Protein AF-A0A6G2RMV9-F1 (afdb_monomer)

Radius of gyration: 23.46 Å; Cα contacts (8 Å, |Δi|>4): 40; chains: 1; bounding box: 36×43×60 Å

Secondary structure (DSSP, 8-state):
-EEEEEE-TTS-EEEEEE-HHHHHHHHHHHHHHHH-TT--HHHHHHHHHHHHHHHTTT--HHHHHHHHHHHHTTSSPPP---

Nearest PDB structures (foldseek):
  6skl-assembly1_X  TM=3.487E-01  e=3.587E+00  Saccharomyces cerevisiae S288C

Structure (mmCIF, N/CA/C/O backbone):
data_AF-A0A6G2RMV9-F1
#
_entry.id   AF-A0A6G2RMV9-F1
#
loop_
_atom_site.group_PDB
_atom_site.id
_atom_site.type_symbol
_atom_site.label_atom_id
_atom_site.label_alt_id
_atom_site.label_comp_id
_atom_site.label_asym_id
_atom_site.label_entity_id
_atom_site.label_seq_id
_atom_site.pdbx_PDB_ins_code
_atom_site.Cartn_x
_atom_site.Cartn_y
_atom_site.Cartn_z
_atom_site.occupancy
_atom_site.B_iso_or_equiv
_atom_site.auth_seq_id
_atom_site.auth_comp_id
_atom_site.auth_asym_id
_atom_site.auth_atom_id
_atom_site.pdbx_PDB_model_num
ATOM 1 N N . MET A 1 1 ? 15.578 -14.242 -18.387 1.00 73.56 1 MET A N 1
ATOM 2 C CA . MET A 1 1 ? 15.172 -14.978 -19.604 1.00 73.56 1 MET A CA 1
ATOM 3 C C . MET A 1 1 ? 14.075 -15.971 -19.259 1.00 73.56 1 MET A C 1
ATOM 5 O O . MET A 1 1 ? 14.354 -16.992 -18.642 1.00 73.56 1 MET A O 1
ATOM 9 N N . SER A 1 2 ? 12.837 -15.648 -19.621 1.00 82.69 2 SER A N 1
ATOM 10 C CA . SER A 1 2 ? 11.689 -16.551 -19.513 1.00 82.69 2 SER A CA 1
ATOM 11 C C . SER A 1 2 ? 11.383 -17.135 -20.884 1.00 82.69 2 SER A C 1
ATOM 13 O O . SER A 1 2 ? 11.450 -16.434 -21.893 1.00 82.69 2 SER A O 1
ATOM 15 N N . ARG A 1 3 ? 11.052 -18.424 -20.924 1.00 82.31 3 ARG A N 1
ATOM 16 C CA . ARG A 1 3 ? 10.832 -19.169 -22.163 1.00 82.31 3 ARG A CA 1
ATOM 17 C C . ARG A 1 3 ? 9.390 -19.649 -22.227 1.00 82.31 3 ARG A C 1
ATOM 19 O O . ARG A 1 3 ? 8.928 -20.315 -21.306 1.00 82.31 3 ARG A O 1
ATOM 26 N N . VAL A 1 4 ? 8.713 -19.357 -23.331 1.00 81.00 4 VAL A N 1
ATOM 27 C CA . VAL A 1 4 ? 7.369 -19.866 -23.625 1.00 81.00 4 VAL A CA 1
ATOM 28 C C . VAL A 1 4 ? 7.452 -20.711 -24.888 1.00 81.00 4 VAL A C 1
ATOM 30 O O . VAL A 1 4 ? 7.884 -20.241 -25.938 1.00 81.00 4 VAL A O 1
ATOM 33 N N . THR A 1 5 ? 7.065 -21.980 -24.784 1.00 81.56 5 THR A N 1
ATOM 34 C CA . THR A 1 5 ? 6.953 -22.888 -25.933 1.00 81.56 5 THR A CA 1
ATOM 35 C C . THR A 1 5 ? 5.491 -22.992 -26.331 1.00 81.56 5 THR A C 1
ATOM 37 O O . THR A 1 5 ? 4.643 -23.305 -25.498 1.00 81.56 5 THR A O 1
ATOM 40 N N . GLY A 1 6 ? 5.195 -22.718 -27.598 1.00 80.06 6 GLY A N 1
ATOM 41 C CA . GLY A 1 6 ? 3.835 -22.712 -28.129 1.00 80.06 6 GLY A CA 1
ATOM 42 C C . GLY A 1 6 ? 3.729 -23.508 -29.423 1.00 80.06 6 GLY A C 1
ATOM 43 O O . GLY A 1 6 ? 4.720 -23.709 -30.131 1.00 80.06 6 GLY A O 1
ATOM 44 N N . LEU A 1 7 ? 2.517 -23.971 -29.725 1.00 78.50 7 LEU A N 1
ATOM 45 C CA . LEU A 1 7 ? 2.150 -24.410 -31.067 1.00 78.50 7 LEU A CA 1
ATOM 46 C C . LEU A 1 7 ? 1.521 -23.217 -31.785 1.00 78.50 7 LEU A C 1
ATOM 48 O O . LEU A 1 7 ? 0.576 -22.619 -31.269 1.00 78.50 7 LEU A O 1
ATOM 52 N N . SER A 1 8 ? 2.061 -22.864 -32.945 1.00 77.06 8 SER A N 1
ATOM 53 C CA . SER A 1 8 ? 1.458 -21.860 -33.813 1.00 77.06 8 SER A CA 1
ATOM 54 C C . SER A 1 8 ? 0.196 -22.421 -34.478 1.00 77.06 8 SER A C 1
ATOM 56 O O . SER A 1 8 ? -0.002 -23.636 -34.541 1.00 77.06 8 SER A O 1
ATOM 58 N N . ALA A 1 9 ? -0.658 -21.536 -34.994 1.00 80.94 9 ALA A N 1
ATOM 59 C CA . ALA A 1 9 ? -1.916 -21.906 -35.649 1.00 80.94 9 ALA A CA 1
ATOM 60 C C . ALA A 1 9 ? -1.720 -22.806 -36.887 1.00 80.94 9 ALA A C 1
ATOM 62 O O . ALA A 1 9 ? -2.635 -23.528 -37.270 1.00 80.94 9 ALA A O 1
ATOM 63 N N . ASP A 1 10 ? -0.525 -22.793 -37.485 1.00 88.50 10 ASP A N 1
ATOM 64 C CA . ASP A 1 10 ? -0.138 -23.652 -38.610 1.00 88.50 10 ASP A CA 1
ATOM 65 C C . ASP A 1 10 ? 0.419 -25.029 -38.188 1.00 88.50 10 ASP A C 1
ATOM 67 O O . ASP A 1 10 ? 0.855 -25.808 -39.032 1.00 88.50 10 ASP A O 1
ATOM 71 N N . GLY A 1 11 ? 0.413 -25.346 -36.890 1.00 79.56 11 GLY A N 1
ATOM 72 C CA . GLY A 1 11 ? 0.938 -26.603 -36.355 1.00 79.56 11 GLY A CA 1
ATOM 73 C C . GLY A 1 11 ? 2.438 -26.587 -36.042 1.00 79.56 11 GLY A C 1
ATOM 74 O O . GLY A 1 11 ? 2.945 -27.544 -35.450 1.00 79.56 11 GLY A O 1
ATOM 75 N N . THR A 1 12 ? 3.161 -25.515 -36.376 1.00 88.19 12 THR A N 1
ATOM 76 C CA . THR A 1 12 ? 4.603 -25.412 -36.129 1.00 88.19 12 THR A CA 1
ATOM 77 C C . THR A 1 12 ? 4.883 -25.166 -34.651 1.00 88.19 12 THR A C 1
ATOM 79 O O . THR A 1 12 ? 4.311 -24.275 -34.019 1.00 88.19 12 THR A O 1
ATOM 82 N N . ARG A 1 13 ? 5.800 -25.953 -34.080 1.00 85.25 13 ARG A N 1
ATOM 83 C CA . ARG A 1 13 ? 6.252 -25.799 -32.693 1.00 85.25 13 ARG A CA 1
ATOM 84 C C . ARG A 1 13 ? 7.411 -24.810 -32.636 1.00 85.25 13 ARG A C 1
ATOM 86 O O . ARG A 1 13 ? 8.417 -25.011 -33.311 1.00 85.25 13 ARG A O 1
ATOM 93 N N . GLY A 1 14 ? 7.275 -23.770 -31.820 1.00 83.00 14 GLY A N 1
ATOM 94 C CA . GLY A 1 14 ? 8.274 -22.714 -31.681 1.00 83.00 14 GLY A CA 1
ATOM 95 C C . GLY A 1 14 ? 8.562 -22.367 -30.225 1.00 83.00 14 GLY A C 1
ATOM 96 O O . GLY A 1 14 ? 7.717 -22.540 -29.342 1.00 83.00 14 GLY A O 1
ATOM 97 N N . THR A 1 15 ? 9.769 -21.861 -29.989 1.00 84.12 15 THR A N 1
ATOM 98 C CA . THR A 1 15 ? 10.202 -21.342 -28.690 1.00 84.12 15 THR A CA 1
ATOM 99 C C . THR A 1 15 ? 10.336 -19.831 -28.784 1.00 84.12 15 THR A C 1
ATOM 101 O O . THR A 1 15 ? 11.107 -19.336 -29.601 1.00 84.12 15 THR A O 1
ATOM 104 N N . PHE A 1 16 ? 9.624 -19.113 -27.921 1.00 82.75 16 PHE A N 1
ATOM 105 C CA . PHE A 1 16 ? 9.800 -17.682 -27.718 1.00 82.75 16 PHE A CA 1
ATOM 106 C C . PHE A 1 16 ? 10.596 -17.447 -26.437 1.00 82.75 16 PHE A C 1
ATOM 108 O O . PHE A 1 16 ? 10.290 -18.020 -25.385 1.00 82.75 16 PHE A O 1
ATOM 115 N N . GLU A 1 17 ? 11.614 -16.598 -26.525 1.00 89.25 17 GLU A N 1
ATOM 116 C CA . GLU A 1 17 ? 12.406 -16.165 -25.378 1.00 89.25 17 GLU A CA 1
ATOM 117 C C . GLU A 1 17 ? 12.157 -14.682 -25.119 1.00 89.25 17 GLU A C 1
ATOM 119 O O . GLU A 1 17 ? 12.275 -13.854 -26.020 1.00 89.25 17 GLU A O 1
ATOM 124 N N . PHE A 1 18 ? 11.801 -14.361 -23.877 1.00 86.94 18 PHE A N 1
ATOM 125 C CA . PHE A 1 18 ? 11.549 -13.001 -23.427 1.00 86.94 18 PHE A CA 1
ATOM 126 C C . PHE A 1 18 ? 12.483 -12.657 -22.275 1.00 86.94 18 PHE A C 1
ATOM 128 O O . PHE A 1 18 ? 12.601 -13.403 -21.294 1.00 86.94 18 PHE A O 1
ATOM 135 N N . ASP A 1 19 ? 13.089 -11.477 -22.332 1.00 92.69 19 ASP A N 1
ATOM 136 C CA . ASP A 1 19 ? 13.765 -10.913 -21.173 1.00 92.69 19 ASP A CA 1
ATOM 137 C C . ASP A 1 19 ? 12.774 -10.141 -20.292 1.00 92.69 19 ASP A C 1
ATOM 139 O O . ASP A 1 19 ? 12.722 -8.913 -20.297 1.00 92.6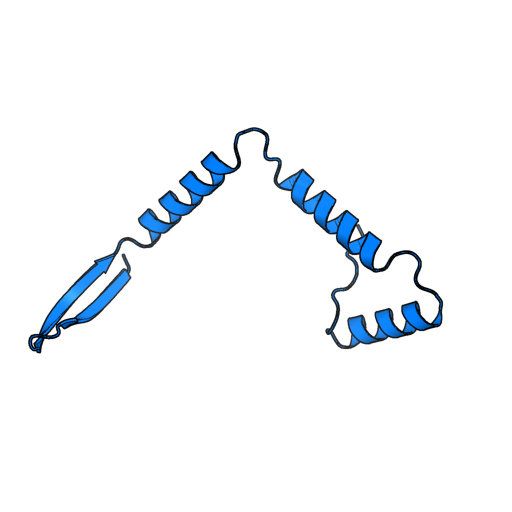9 19 ASP A O 1
ATOM 143 N N . LEU A 1 20 ? 11.951 -10.867 -19.528 1.00 91.19 20 LEU A N 1
ATOM 144 C CA . LEU A 1 20 ? 10.976 -10.237 -18.628 1.00 91.19 20 LEU A CA 1
ATOM 145 C C . LEU A 1 20 ? 11.635 -9.334 -17.582 1.00 91.19 20 LEU A C 1
ATOM 147 O O . LEU A 1 20 ? 11.029 -8.354 -17.165 1.00 91.19 20 LEU A O 1
ATOM 151 N N . THR A 1 21 ? 12.868 -9.637 -17.173 1.00 93.50 21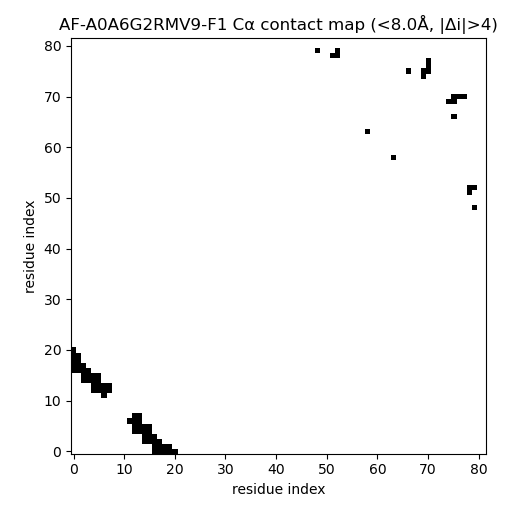 THR A N 1
ATOM 152 C CA . THR A 1 21 ? 13.606 -8.817 -16.210 1.00 93.50 21 THR A CA 1
ATOM 153 C C . THR A 1 21 ? 13.953 -7.462 -16.819 1.00 93.50 21 THR A C 1
ATOM 155 O O . THR A 1 21 ? 13.656 -6.437 -16.208 1.00 93.50 21 THR A O 1
ATOM 158 N N . GLY A 1 22 ? 14.506 -7.443 -18.035 1.00 96.00 22 GLY A N 1
ATOM 159 C CA . GLY A 1 22 ? 14.769 -6.205 -18.769 1.00 96.00 22 GLY A CA 1
ATOM 160 C C . GLY A 1 22 ? 13.492 -5.422 -19.084 1.00 96.00 22 GLY A C 1
ATOM 161 O O . GLY A 1 22 ? 13.444 -4.205 -18.894 1.00 96.00 22 GLY A O 1
ATOM 162 N N . HIS A 1 23 ? 12.422 -6.112 -19.489 1.00 95.56 23 HIS A N 1
ATOM 163 C CA . HIS A 1 23 ? 11.129 -5.472 -19.744 1.00 95.56 23 HIS A CA 1
ATOM 164 C C . HIS A 1 23 ? 10.510 -4.860 -18.479 1.00 95.56 23 HIS A C 1
ATOM 166 O O . HIS A 1 23 ? 10.008 -3.737 -18.533 1.00 95.56 23 HIS A O 1
ATOM 172 N N . GLU A 1 24 ? 10.580 -5.542 -17.335 1.00 96.50 24 GLU A N 1
ATOM 173 C CA . GLU A 1 24 ? 10.068 -5.018 -16.066 1.00 96.50 24 GLU A CA 1
ATOM 174 C C . GLU A 1 24 ? 10.913 -3.849 -15.551 1.00 96.50 24 GLU A C 1
ATOM 176 O O . GLU A 1 24 ? 10.360 -2.856 -15.076 1.00 96.50 24 GLU A O 1
ATOM 181 N N . ALA A 1 25 ? 12.241 -3.918 -15.692 1.00 97.75 25 ALA A N 1
ATOM 182 C CA . ALA A 1 25 ? 13.121 -2.802 -15.356 1.00 97.75 25 ALA A CA 1
ATOM 183 C C . ALA A 1 25 ? 12.764 -1.554 -16.176 1.00 97.75 25 ALA A C 1
ATOM 185 O O . ALA A 1 25 ? 12.620 -0.469 -15.612 1.00 97.75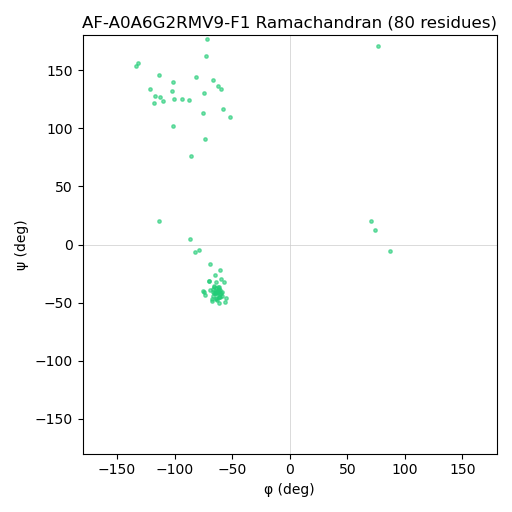 25 ALA A O 1
ATOM 186 N N . ARG A 1 26 ? 12.524 -1.720 -17.485 1.00 97.75 26 ARG A N 1
ATOM 187 C CA . ARG A 1 26 ? 12.061 -0.630 -18.348 1.00 97.75 26 ARG A CA 1
ATOM 188 C C . ARG A 1 26 ? 10.710 -0.088 -17.892 1.00 97.75 26 ARG A C 1
ATOM 190 O O . ARG A 1 26 ? 10.584 1.116 -17.714 1.00 97.75 26 ARG A O 1
ATOM 197 N N . ARG A 1 27 ? 9.715 -0.952 -17.660 1.00 97.50 27 ARG A N 1
ATOM 198 C CA . ARG A 1 27 ? 8.382 -0.523 -17.206 1.00 97.50 27 ARG A CA 1
ATOM 199 C C . ARG A 1 27 ? 8.469 0.315 -15.929 1.00 97.50 27 ARG A C 1
ATOM 201 O O . ARG A 1 27 ? 7.845 1.366 -15.856 1.00 97.50 27 ARG A O 1
ATOM 208 N N . ARG A 1 28 ? 9.253 -0.125 -14.938 1.00 96.56 28 ARG A N 1
ATOM 209 C CA . ARG A 1 28 ? 9.450 0.617 -13.681 1.00 96.56 28 ARG A CA 1
ATOM 210 C C . ARG A 1 28 ? 10.134 1.961 -13.903 1.00 96.56 28 ARG A C 1
ATOM 212 O O . ARG A 1 28 ? 9.705 2.938 -13.304 1.00 96.56 28 ARG A O 1
ATOM 219 N N . ALA A 1 29 ? 11.151 2.022 -14.762 1.00 96.25 29 ALA A N 1
ATOM 220 C CA . ALA A 1 29 ? 11.827 3.276 -15.083 1.00 96.25 29 ALA A CA 1
ATOM 221 C C . ALA A 1 29 ? 10.869 4.299 -15.718 1.00 96.25 29 ALA A C 1
ATOM 223 O O . ALA A 1 29 ? 10.835 5.443 -15.280 1.00 96.25 29 ALA A O 1
ATOM 224 N N . GLU A 1 30 ? 10.042 3.876 -16.679 1.00 97.88 30 GLU A N 1
ATOM 225 C CA . GLU A 1 30 ? 9.040 4.750 -17.312 1.00 97.88 30 GLU A CA 1
ATOM 226 C C . GLU A 1 30 ? 7.973 5.219 -16.304 1.00 97.88 30 GLU A C 1
ATOM 228 O O . GLU A 1 30 ? 7.555 6.372 -16.336 1.00 97.88 30 GLU A O 1
ATOM 233 N N . VAL A 1 31 ? 7.562 4.355 -15.365 1.00 96.31 31 VAL A N 1
ATOM 234 C CA . VAL A 1 31 ? 6.635 4.734 -14.281 1.00 96.31 31 VAL A CA 1
ATOM 235 C C . VAL A 1 31 ? 7.253 5.795 -13.371 1.00 96.31 31 VAL A C 1
ATOM 237 O O . VAL A 1 31 ? 6.604 6.798 -13.090 1.00 96.31 31 VAL A O 1
ATOM 240 N N . LEU A 1 32 ? 8.501 5.606 -12.933 1.00 94.06 32 LEU A N 1
ATOM 241 C CA . LEU A 1 32 ? 9.198 6.589 -12.098 1.00 94.06 32 LEU A CA 1
ATOM 242 C C . LEU A 1 32 ? 9.380 7.924 -12.832 1.00 94.06 32 LEU A C 1
ATOM 244 O O . LEU A 1 32 ? 9.146 8.976 -12.247 1.00 94.06 32 LEU A O 1
ATOM 248 N N . ALA A 1 33 ? 9.718 7.885 -14.124 1.00 95.38 33 ALA A N 1
ATOM 249 C CA . ALA A 1 33 ? 9.826 9.084 -14.949 1.00 95.38 33 ALA A CA 1
ATOM 250 C C . ALA A 1 33 ? 8.485 9.829 -15.079 1.00 95.38 33 ALA A C 1
ATOM 252 O O . ALA A 1 33 ? 8.461 11.056 -15.037 1.00 95.38 33 ALA A O 1
ATOM 253 N N . ALA A 1 34 ? 7.369 9.104 -15.202 1.00 96.94 34 ALA A N 1
ATOM 254 C CA . ALA A 1 34 ? 6.034 9.695 -15.284 1.00 96.94 34 ALA A CA 1
ATOM 255 C C . ALA A 1 34 ? 5.557 10.319 -13.960 1.00 96.94 34 ALA A C 1
ATOM 257 O O . ALA A 1 34 ? 4.801 11.288 -13.990 1.00 96.94 34 ALA A O 1
ATOM 258 N N . LEU A 1 35 ? 5.985 9.777 -12.814 1.00 95.06 35 LEU A N 1
ATOM 259 C CA . LEU A 1 35 ? 5.704 10.346 -11.489 1.00 95.06 35 LEU A CA 1
ATOM 260 C C . LEU A 1 35 ? 6.470 11.660 -11.257 1.00 95.06 35 LEU A C 1
ATOM 262 O O . LEU A 1 35 ? 5.951 12.563 -10.601 1.00 95.06 35 LEU A O 1
ATOM 266 N N . GLY A 1 36 ? 7.657 11.784 -11.857 1.00 93.56 36 GLY A N 1
ATOM 267 C CA . GLY A 1 36 ? 8.463 13.002 -11.862 1.00 93.56 36 GLY A CA 1
ATOM 268 C C . GLY A 1 36 ? 9.210 13.269 -10.553 1.00 93.56 36 GLY A C 1
ATOM 269 O O . GLY A 1 36 ? 8.988 12.625 -9.529 1.00 93.56 36 GLY A O 1
ATOM 270 N N . ASP A 1 37 ? 10.099 14.261 -10.585 1.00 93.25 37 ASP A N 1
ATOM 271 C CA . ASP A 1 37 ? 11.046 14.542 -9.492 1.00 93.25 37 ASP A CA 1
ATOM 272 C C . ASP A 1 37 ? 10.388 15.079 -8.210 1.00 93.25 37 ASP A C 1
ATOM 274 O O . ASP A 1 37 ? 10.998 15.072 -7.144 1.00 93.25 37 ASP A O 1
ATOM 278 N N . SER A 1 38 ? 9.144 15.555 -8.295 1.00 94.81 38 SER A N 1
ATOM 279 C CA . SER A 1 38 ? 8.374 16.013 -7.134 1.00 94.81 38 SER A CA 1
ATOM 280 C C . SER A 1 38 ? 7.692 14.880 -6.369 1.00 94.81 38 SER A C 1
ATOM 282 O O . SER A 1 38 ? 7.068 15.138 -5.341 1.00 94.81 38 SER A O 1
ATOM 284 N N . TRP A 1 39 ? 7.733 13.646 -6.879 1.00 94.19 39 TRP A N 1
ATOM 285 C CA . TRP A 1 39 ? 7.105 12.518 -6.208 1.00 94.19 39 TRP A CA 1
ATOM 286 C C . TRP A 1 39 ? 7.937 12.069 -5.004 1.00 94.19 39 TRP A C 1
ATOM 288 O O . TRP A 1 39 ? 9.035 11.534 -5.150 1.00 94.19 39 TRP A O 1
ATOM 298 N N . ASP A 1 40 ? 7.382 12.263 -3.808 1.00 95.19 40 ASP A N 1
ATOM 299 C CA . ASP A 1 40 ? 7.933 11.754 -2.556 1.00 95.19 40 ASP A CA 1
ATOM 300 C C . ASP A 1 40 ? 7.155 10.494 -2.123 1.00 95.19 40 ASP A C 1
ATOM 302 O O . ASP A 1 40 ? 6.041 10.602 -1.597 1.00 95.19 40 ASP A O 1
ATOM 306 N N . PRO A 1 41 ? 7.703 9.281 -2.332 1.00 92.19 41 PRO A N 1
ATOM 307 C CA . PRO A 1 41 ? 7.017 8.045 -1.968 1.00 92.19 41 PRO A CA 1
ATOM 308 C C . PRO A 1 41 ? 6.817 7.898 -0.455 1.00 92.19 41 PRO A C 1
ATOM 310 O O . PRO A 1 41 ? 5.881 7.220 -0.034 1.00 92.19 41 PRO A O 1
ATOM 313 N N . VAL A 1 42 ? 7.668 8.518 0.369 1.00 95.44 42 VAL A N 1
ATOM 314 C CA . VAL A 1 42 ? 7.537 8.462 1.829 1.00 95.44 42 VAL A CA 1
ATOM 315 C C . VAL A 1 42 ? 6.373 9.339 2.274 1.00 95.44 42 VAL A C 1
ATOM 317 O O . VAL A 1 42 ? 5.556 8.889 3.077 1.00 95.44 42 VAL A O 1
ATOM 320 N N . ALA A 1 43 ? 6.249 10.545 1.711 1.00 95.50 43 ALA A N 1
ATOM 321 C CA . ALA A 1 43 ? 5.107 11.418 1.971 1.00 95.50 43 ALA A CA 1
ATOM 322 C C . ALA A 1 43 ? 3.783 10.762 1.550 1.00 95.50 43 ALA A C 1
ATOM 324 O O . ALA A 1 43 ? 2.850 10.723 2.344 1.00 95.50 43 ALA A O 1
ATOM 325 N N . VAL A 1 44 ? 3.724 10.149 0.360 1.00 93.81 44 VAL A N 1
ATOM 326 C CA . VAL A 1 44 ? 2.512 9.452 -0.117 1.00 93.81 44 VAL A CA 1
ATOM 327 C C . VAL A 1 44 ? 2.098 8.313 0.822 1.00 93.81 44 VAL A C 1
ATOM 329 O O . VAL A 1 44 ? 0.915 8.164 1.119 1.00 93.81 44 VAL A O 1
ATOM 332 N N . LEU A 1 45 ? 3.050 7.523 1.328 1.00 93.00 45 LEU A N 1
ATOM 333 C CA . LEU A 1 45 ? 2.750 6.460 2.295 1.00 93.00 45 LEU A CA 1
ATOM 334 C C . LEU A 1 45 ? 2.271 7.009 3.646 1.00 93.00 45 LEU A C 1
ATOM 336 O O . LEU A 1 45 ? 1.373 6.433 4.262 1.00 93.00 45 LEU A O 1
ATOM 340 N N . ALA A 1 46 ? 2.851 8.117 4.108 1.00 93.69 46 ALA A N 1
ATOM 341 C CA . ALA A 1 46 ? 2.426 8.770 5.342 1.00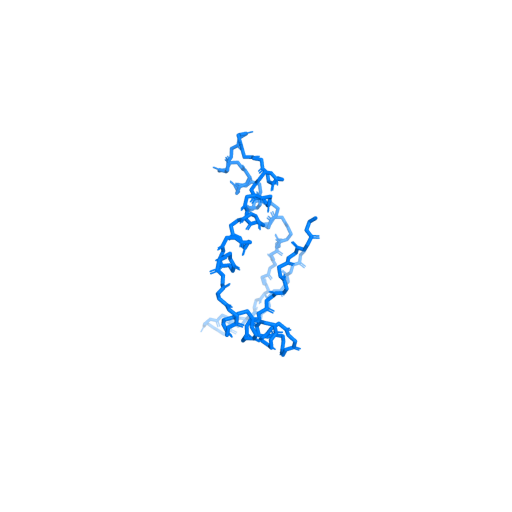 93.69 46 ALA A CA 1
ATOM 342 C C . ALA A 1 46 ? 1.008 9.356 5.219 1.00 93.69 46 ALA A C 1
ATOM 344 O O . ALA A 1 46 ? 0.201 9.207 6.143 1.00 93.69 46 ALA A O 1
ATOM 345 N N . ASP A 1 47 ? 0.697 9.964 4.073 1.00 93.50 47 ASP A N 1
ATOM 346 C CA . ASP A 1 47 ? -0.621 10.516 3.759 1.00 93.50 47 ASP A CA 1
ATOM 347 C C . ASP A 1 47 ? -1.682 9.413 3.673 1.00 93.50 47 ASP A C 1
ATOM 349 O O . ASP A 1 47 ? -2.761 9.558 4.248 1.00 93.50 47 ASP A O 1
ATOM 353 N N . GLU A 1 48 ? -1.363 8.277 3.050 1.00 92.62 48 GLU A N 1
ATOM 354 C CA . GLU A 1 48 ? -2.253 7.112 3.004 1.00 92.62 48 GLU A CA 1
ATOM 355 C C . GLU A 1 48 ? -2.542 6.574 4.413 1.00 92.62 48 GLU A C 1
ATOM 357 O O . GLU A 1 48 ? -3.696 6.347 4.778 1.00 92.62 48 GLU A O 1
ATOM 362 N N . ALA A 1 49 ? -1.518 6.446 5.264 1.00 89.25 49 ALA A N 1
ATOM 363 C CA . ALA A 1 49 ? -1.712 6.038 6.655 1.00 89.25 49 ALA A CA 1
ATOM 364 C C . ALA A 1 49 ? -2.574 7.048 7.439 1.00 89.25 49 ALA A C 1
ATOM 366 O O . ALA A 1 49 ? -3.384 6.659 8.287 1.00 89.25 49 ALA A O 1
ATOM 367 N N . ALA A 1 50 ? -2.432 8.348 7.163 1.00 90.94 50 ALA A N 1
ATOM 368 C CA . ALA A 1 50 ? -3.280 9.381 7.749 1.00 90.94 50 ALA A CA 1
ATOM 369 C C . ALA A 1 50 ? -4.734 9.276 7.270 1.00 90.94 50 ALA A C 1
ATOM 371 O O . ALA A 1 50 ? -5.647 9.326 8.099 1.00 90.94 50 ALA A O 1
ATOM 372 N N . ALA A 1 51 ? -4.956 9.063 5.973 1.00 90.50 51 ALA A N 1
ATOM 373 C CA . ALA A 1 51 ? -6.279 8.8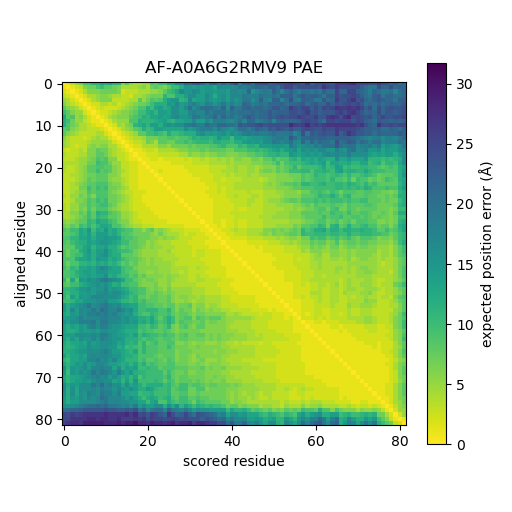37 5.401 1.00 90.50 51 ALA A CA 1
ATOM 374 C C . ALA A 1 51 ? -6.946 7.58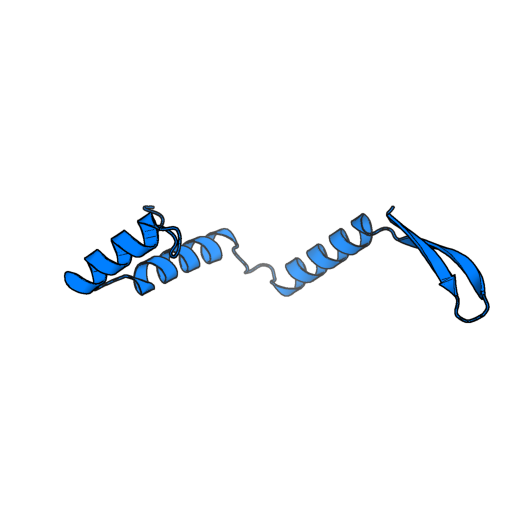6 5.997 1.00 90.50 51 ALA A C 1
ATOM 376 O O . ALA A 1 51 ? -8.111 7.636 6.397 1.00 90.50 51 ALA A O 1
ATOM 377 N N . GLN A 1 52 ? -6.190 6.499 6.170 1.00 86.94 52 GLN A N 1
ATOM 378 C CA . GLN A 1 52 ? -6.679 5.267 6.785 1.00 86.94 52 GLN A CA 1
ATOM 379 C C . GLN A 1 52 ? -7.156 5.485 8.230 1.00 86.94 52 GLN A C 1
ATOM 381 O O . GLN A 1 52 ? -8.182 4.936 8.634 1.00 86.94 52 GLN A O 1
ATOM 386 N N . ARG A 1 53 ? -6.459 6.321 9.015 1.00 87.75 53 ARG A N 1
ATOM 387 C CA . ARG A 1 53 ? -6.908 6.703 10.367 1.00 87.75 53 ARG A CA 1
ATOM 388 C C . ARG A 1 53 ? -8.196 7.524 10.342 1.00 87.75 53 ARG A C 1
ATOM 390 O O . ARG A 1 53 ? -9.032 7.355 11.226 1.00 87.75 53 ARG A O 1
ATOM 397 N N . LEU A 1 54 ? -8.370 8.394 9.347 1.00 90.50 54 LEU A N 1
ATOM 398 C CA . LEU A 1 54 ? -9.581 9.208 9.213 1.00 90.50 54 LEU A CA 1
ATOM 399 C C . LEU A 1 54 ? -10.826 8.361 8.924 1.00 90.50 54 LEU A C 1
ATOM 401 O O . LEU A 1 54 ? -11.888 8.672 9.461 1.00 90.50 54 LEU A O 1
ATOM 405 N N . LEU A 1 55 ? -10.705 7.275 8.152 1.00 89.62 55 LEU A N 1
ATOM 406 C CA . LEU A 1 55 ? -11.831 6.383 7.829 1.00 89.62 55 LEU A CA 1
ATOM 407 C C . LEU A 1 55 ? -12.528 5.797 9.064 1.00 89.62 55 LEU A C 1
ATOM 409 O O . LEU A 1 55 ? -13.736 5.578 9.040 1.00 89.62 55 LEU A O 1
ATOM 413 N N . TYR A 1 56 ? -11.772 5.568 10.136 1.00 87.75 56 TYR A N 1
ATOM 414 C CA . TYR A 1 56 ? -12.277 5.042 11.408 1.00 87.75 56 TYR A CA 1
ATOM 415 C C . TYR A 1 56 ? -12.176 6.076 12.534 1.00 87.75 56 TYR A C 1
ATOM 417 O O . TYR A 1 56 ? -12.180 5.732 13.715 1.00 87.75 56 TYR A O 1
ATOM 425 N N . SER A 1 57 ? -12.061 7.356 12.176 1.00 88.62 57 SER A N 1
ATOM 426 C CA . SER A 1 57 ? -12.108 8.449 13.140 1.00 88.62 57 SER A CA 1
ATOM 427 C C . SER A 1 57 ? -13.555 8.789 13.489 1.00 88.62 57 SER A C 1
ATOM 429 O O . SER A 1 57 ? -14.446 8.730 12.645 1.00 88.62 57 SER A O 1
ATOM 431 N N . GLY A 1 58 ? -13.795 9.146 14.752 1.00 92.62 58 GLY A N 1
ATOM 432 C CA . GLY A 1 58 ? -15.117 9.592 15.198 1.00 92.62 58 GLY A CA 1
ATOM 433 C C . GLY A 1 58 ? -16.183 8.496 15.266 1.00 92.62 58 GLY A C 1
ATOM 434 O O . GLY A 1 58 ? -17.365 8.829 15.259 1.00 92.62 58 GLY A O 1
ATOM 435 N N . LEU A 1 59 ? -15.785 7.221 15.340 1.00 94.69 59 LEU A N 1
ATOM 436 C CA . LEU A 1 59 ? -16.723 6.131 15.594 1.00 94.69 59 LEU A CA 1
ATOM 437 C C . LEU A 1 59 ? -17.377 6.301 16.967 1.00 94.69 59 LEU A C 1
ATOM 439 O O . LEU A 1 59 ? -16.711 6.603 17.962 1.00 94.69 59 LEU A O 1
ATOM 443 N N . ASP A 1 60 ? -18.684 6.079 17.019 1.00 96.69 60 ASP A N 1
ATOM 444 C CA . ASP A 1 60 ? -19.385 5.923 18.286 1.00 96.69 60 ASP A CA 1
ATOM 445 C C . ASP A 1 60 ? -19.043 4.577 18.957 1.00 96.69 60 ASP A C 1
ATOM 447 O O . ASP A 1 60 ? -18.286 3.757 18.432 1.00 96.69 60 ASP A O 1
ATOM 451 N N . ALA A 1 61 ? -19.579 4.345 20.157 1.00 97.19 61 ALA A N 1
ATOM 452 C CA . ALA A 1 61 ? -19.255 3.156 20.942 1.00 97.19 61 ALA A CA 1
ATOM 453 C C . ALA A 1 61 ? -19.644 1.838 20.244 1.00 97.19 61 ALA A C 1
ATOM 455 O O . ALA A 1 61 ? -18.890 0.864 20.315 1.00 97.19 61 ALA A O 1
ATOM 456 N N . ASP A 1 62 ? -20.782 1.808 19.549 1.00 97.81 62 ASP A N 1
ATOM 457 C CA . ASP A 1 62 ? -21.274 0.606 18.873 1.00 97.81 62 ASP A CA 1
ATOM 458 C C . ASP A 1 62 ? -20.458 0.338 17.602 1.00 97.81 62 ASP A C 1
ATOM 460 O O . ASP A 1 62 ? -20.049 -0.795 17.326 1.00 97.81 62 ASP A O 1
ATOM 464 N N . GLN A 1 63 ? -20.144 1.398 16.858 1.00 96.50 63 GLN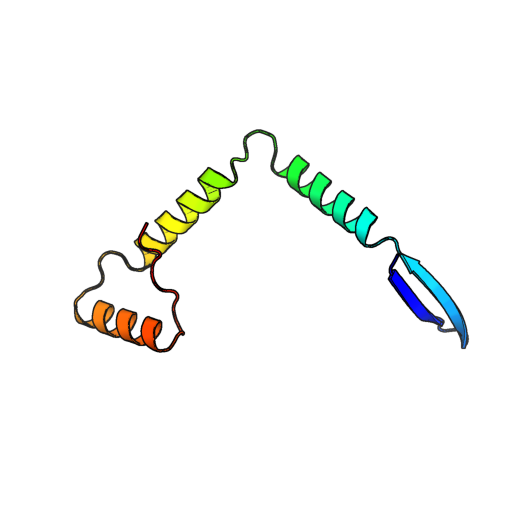 A N 1
ATOM 465 C CA . GLN A 1 63 ? -19.279 1.350 15.686 1.00 96.50 63 GLN A CA 1
ATOM 466 C C . GLN A 1 63 ? -17.849 0.933 16.047 1.00 96.50 63 GLN A C 1
ATOM 468 O O . GLN A 1 63 ? -17.254 0.113 15.346 1.00 96.50 63 GLN A O 1
ATOM 473 N N . GLN A 1 64 ? -17.309 1.433 17.160 1.00 95.44 64 GLN A N 1
ATOM 474 C CA . GLN A 1 64 ? -15.987 1.058 17.654 1.00 95.44 64 GLN A CA 1
ATOM 475 C C . GLN A 1 64 ? -15.935 -0.424 18.049 1.00 95.44 64 GLN A C 1
ATOM 477 O O . GLN A 1 64 ? -14.950 -1.108 17.759 1.00 95.44 64 GLN A O 1
ATOM 482 N N . ALA A 1 65 ? -16.994 -0.943 18.678 1.00 96.56 65 ALA A N 1
ATOM 483 C CA . ALA A 1 65 ? -17.091 -2.356 19.036 1.00 96.56 65 ALA A CA 1
ATOM 484 C C . ALA A 1 65 ? -17.156 -3.255 17.790 1.00 96.56 65 ALA A C 1
ATOM 486 O O . ALA A 1 65 ? -16.485 -4.290 17.730 1.00 96.56 65 ALA A O 1
ATOM 487 N N . LEU A 1 66 ? -17.916 -2.840 16.770 1.00 96.81 66 LEU A N 1
ATOM 488 C CA . LEU A 1 66 ? -17.962 -3.539 15.489 1.00 96.81 66 LEU A CA 1
ATOM 489 C C . LEU A 1 66 ? -16.601 -3.508 14.783 1.00 96.81 66 LEU A C 1
ATOM 491 O O . LEU A 1 66 ? -16.133 -4.552 14.332 1.00 96.81 66 LEU A O 1
ATOM 495 N N . TYR A 1 67 ? -15.948 -2.346 14.731 1.00 94.94 67 TYR A N 1
ATOM 496 C CA . TYR A 1 67 ? -14.611 -2.197 14.159 1.00 94.94 67 TYR A CA 1
ATOM 497 C C . TYR A 1 67 ? -13.607 -3.142 14.832 1.00 94.94 67 TYR A C 1
ATOM 499 O O . TYR A 1 67 ? -12.934 -3.911 14.148 1.00 94.94 67 TYR A O 1
ATOM 507 N N . ALA A 1 68 ? -13.569 -3.169 16.167 1.00 95.50 68 ALA A N 1
ATOM 508 C CA . ALA A 1 68 ? -12.682 -4.054 16.920 1.00 95.50 68 ALA A CA 1
ATOM 509 C C . ALA A 1 68 ? -12.919 -5.539 16.596 1.00 95.50 68 ALA A C 1
ATOM 511 O O . ALA A 1 68 ? -11.961 -6.296 16.430 1.00 95.50 68 ALA A O 1
ATOM 512 N N . ARG A 1 69 ? -14.184 -5.955 16.453 1.00 97.94 69 ARG A N 1
ATOM 513 C CA . ARG A 1 69 ? -14.523 -7.323 16.045 1.00 97.94 69 ARG A CA 1
ATOM 514 C C . ARG A 1 69 ? -14.038 -7.634 14.631 1.00 97.94 69 ARG A C 1
ATOM 516 O O . ARG A 1 69 ? -13.432 -8.675 14.417 1.00 97.94 69 ARG A O 1
ATOM 523 N N . LEU A 1 70 ? -14.280 -6.737 13.678 1.00 96.31 70 LEU A N 1
ATOM 524 C CA . LEU A 1 70 ? -13.865 -6.937 12.288 1.00 96.31 70 LEU A CA 1
ATOM 525 C C . LEU A 1 70 ? -12.340 -6.990 12.138 1.00 96.31 70 LEU A C 1
ATOM 527 O O . LEU A 1 70 ? -11.844 -7.731 11.293 1.00 96.31 70 LEU A O 1
ATOM 531 N N . VAL A 1 71 ? -11.599 -6.251 12.968 1.00 95.38 71 VAL A N 1
ATOM 532 C CA . VAL A 1 71 ? -10.137 -6.361 13.050 1.00 95.38 71 VAL A CA 1
ATOM 533 C C . VAL A 1 71 ? -9.718 -7.717 13.621 1.00 95.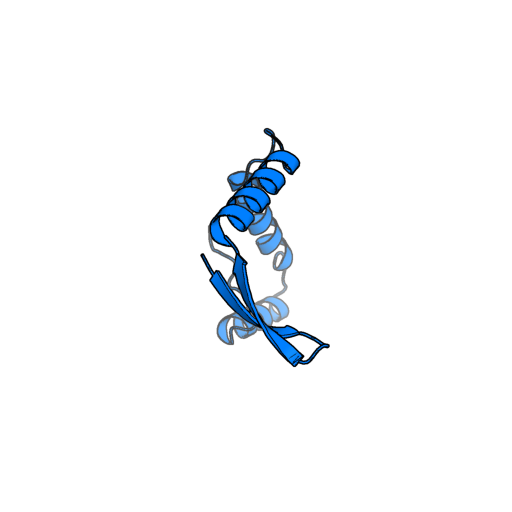38 71 VAL A C 1
ATOM 535 O O . VAL A 1 71 ? -8.857 -8.377 13.045 1.00 95.38 71 VAL A O 1
ATOM 538 N N . ALA A 1 72 ? -10.340 -8.167 14.715 1.00 97.25 72 ALA A N 1
ATOM 539 C CA . ALA A 1 72 ? -10.040 -9.469 15.319 1.00 97.25 72 ALA A CA 1
ATOM 540 C C . ALA A 1 72 ? -10.331 -10.646 14.369 1.00 97.25 72 ALA A C 1
ATOM 542 O O . ALA A 1 72 ? -9.572 -11.613 14.334 1.00 97.25 72 ALA A O 1
ATOM 543 N N . ASP A 1 73 ? -11.390 -10.530 13.566 1.00 98.19 73 ASP A N 1
ATOM 544 C CA . ASP A 1 73 ? -11.780 -11.515 12.555 1.00 98.19 73 ASP A CA 1
ATOM 545 C C . ASP A 1 73 ? -10.922 -11.416 11.267 1.00 98.19 73 ASP A C 1
ATOM 547 O O . ASP A 1 73 ? -11.080 -12.228 10.355 1.00 98.19 73 ASP A O 1
ATOM 551 N N . GLY A 1 74 ? -10.015 -10.434 11.167 1.00 96.00 74 GLY A N 1
ATOM 552 C CA . GLY A 1 74 ? -9.134 -10.221 10.010 1.00 96.00 74 GLY A CA 1
ATOM 553 C C . GLY A 1 74 ? -9.832 -9.644 8.773 1.00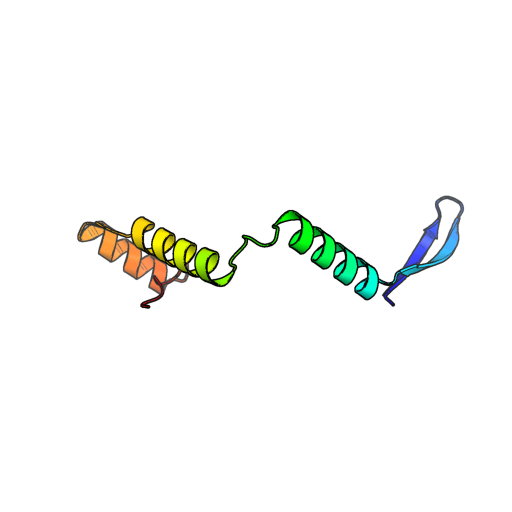 96.00 74 GLY A C 1
ATOM 554 O O . GLY A 1 74 ? -9.260 -9.647 7.684 1.00 96.00 74 GLY A O 1
ATOM 555 N N . VAL A 1 75 ? -11.066 -9.159 8.924 1.00 96.62 75 VAL A N 1
ATOM 556 C CA . VAL A 1 75 ? -11.846 -8.531 7.848 1.00 96.62 75 VAL A CA 1
ATOM 557 C C . VAL A 1 75 ? -11.336 -7.123 7.560 1.00 96.62 75 VAL A C 1
ATOM 559 O O . VAL A 1 75 ? -11.257 -6.722 6.400 1.00 96.62 75 VAL A O 1
ATOM 562 N N . LEU A 1 76 ? -10.993 -6.374 8.610 1.00 92.38 76 LEU A N 1
ATOM 563 C CA . LEU A 1 76 ? -10.422 -5.037 8.495 1.00 92.38 76 LEU A CA 1
ATOM 564 C C . LEU A 1 76 ? -8.973 -5.016 8.988 1.00 92.38 76 LEU A C 1
ATOM 566 O O . LEU A 1 76 ? -8.642 -5.709 9.951 1.00 92.38 76 LEU A O 1
ATOM 570 N N . PRO A 1 77 ? -8.106 -4.192 8.375 1.00 86.81 77 PRO A N 1
ATOM 571 C CA . PRO A 1 77 ? -6.783 -3.950 8.921 1.00 86.81 77 PRO A CA 1
ATOM 572 C C . PRO A 1 77 ? -6.898 -3.203 10.256 1.00 86.81 77 PRO A C 1
ATOM 574 O O . PRO A 1 77 ? -7.721 -2.290 10.410 1.00 86.81 77 PRO A O 1
ATOM 577 N N . ALA A 1 78 ? -6.036 -3.560 11.209 1.00 85.44 78 ALA A N 1
ATOM 578 C CA . ALA A 1 78 ? -5.810 -2.713 12.369 1.00 85.44 78 ALA A CA 1
ATOM 579 C C . ALA A 1 78 ? -5.289 -1.360 11.873 1.00 85.44 78 ALA A C 1
ATOM 581 O O . ALA A 1 78 ? -4.415 -1.314 11.006 1.00 85.44 78 ALA A O 1
ATOM 582 N N . ALA A 1 79 ? -5.834 -0.259 12.390 1.00 75.50 79 ALA A N 1
ATOM 583 C CA . ALA A 1 79 ? -5.233 1.041 12.156 1.00 75.50 79 ALA A CA 1
ATOM 584 C C . ALA A 1 79 ? -3.792 0.963 12.674 1.00 75.50 79 ALA A C 1
ATOM 586 O O . ALA A 1 79 ? -3.585 0.705 13.861 1.00 75.50 79 ALA A O 1
ATOM 587 N N . GLU A 1 80 ? -2.819 1.119 11.774 1.00 65.94 80 GLU A N 1
ATOM 588 C CA . GLU A 1 80 ? -1.403 1.203 12.124 1.00 65.94 80 GLU A CA 1
ATOM 589 C C . GLU A 1 80 ? -1.273 2.279 13.212 1.00 65.94 80 GLU A C 1
ATOM 591 O O . GLU A 1 80 ? -1.528 3.467 12.972 1.00 65.94 80 GLU A O 1
ATOM 596 N N . GLN A 1 81 ? -0.969 1.848 14.440 1.00 50.81 81 GLN A N 1
ATOM 597 C CA . GLN A 1 81 ? -0.616 2.755 15.523 1.00 50.81 81 GLN A CA 1
ATOM 598 C C . GLN A 1 81 ? 0.791 3.254 15.203 1.00 50.81 81 GLN A C 1
ATOM 600 O O . GLN A 1 81 ? 1.769 2.584 15.521 1.00 50.81 81 GLN A O 1
ATOM 605 N N . GLY A 1 82 ? 0.863 4.367 14.472 1.00 41.59 82 GLY A N 1
ATOM 606 C CA . GLY A 1 82 ? 2.101 5.128 14.311 1.00 41.59 82 GLY A CA 1
ATOM 607 C C . GLY A 1 82 ? 2.627 5.607 15.655 1.00 41.59 82 GLY A C 1
ATOM 608 O O . GLY A 1 82 ? 1.788 6.016 16.492 1.00 41.59 82 GLY A O 1
#

Foldseek 3Di:
DDKDWDQDPVRDTDIDDDPVVVVVVVVVVVVDVVCPPPDDPVVVVVVVLVVVCVVQPPDDPVRVVVVVVCCVVVNDPDSPPD

Solvent-accessible surface area (backbone atoms only — not comparable to full-atom values): 5045 Å² total; per-residue (Å²): 115,48,76,50,78,49,71,45,98,86,69,51,77,48,78,47,78,41,53,56,64,62,52,48,53,48,53,52,51,54,51,53,61,71,61,37,94,84,60,52,71,67,58,54,52,53,51,49,55,51,51,57,48,54,78,69,52,88,59,51,75,68,54,45,54,50,50,54,49,35,32,74,72,63,76,38,80,70,75,80,82,124

Mean predicted aligned error: 8.6 Å

Sequence (82 aa):
MSRVTGLSADGTRGTFEFDLTGHEARRRAEVLAALGDSWDPVAVLADEAAAQRLLYSGLDADQQALYARLVADGVLPAAEQG

pLDDT: mean 89.83, std 9.61, range [41.59, 98.19]